Protein AF-A0A4R9QRH3-F1 (afdb_monomer_lite)

Structure (mmCIF, N/CA/C/O backbone):
data_AF-A0A4R9QRH3-F1
#
_entry.id   AF-A0A4R9QRH3-F1
#
loop_
_atom_site.group_PDB
_atom_site.id
_atom_site.type_symbol
_atom_site.label_atom_id
_atom_site.label_alt_id
_atom_site.label_comp_id
_atom_site.label_asym_id
_atom_site.label_entity_id
_atom_site.label_seq_id
_atom_site.pdbx_PDB_ins_code
_atom_site.Cartn_x
_atom_site.Cartn_y
_atom_site.Cartn_z
_atom_site.occupancy
_atom_site.B_iso_or_equiv
_atom_site.auth_seq_id
_atom_site.auth_comp_id
_atom_site.auth_asym_id
_atom_site.auth_atom_id
_atom_site.pdbx_PDB_model_num
ATOM 1 N N . MET A 1 1 ? 7.531 0.075 64.855 1.00 50.12 1 MET A N 1
ATOM 2 C CA . MET A 1 1 ? 7.982 0.872 63.691 1.00 50.12 1 MET A CA 1
ATOM 3 C C . MET A 1 1 ? 7.701 0.075 62.422 1.00 50.12 1 MET A C 1
ATOM 5 O O . MET A 1 1 ? 8.121 -1.079 62.385 1.00 50.12 1 MET A O 1
ATOM 9 N N . PRO A 1 2 ? 6.970 0.600 61.423 1.00 46.97 2 PRO A N 1
ATOM 10 C CA . PRO A 1 2 ? 6.765 -0.118 60.167 1.00 46.97 2 PRO A CA 1
ATOM 11 C C . PRO A 1 2 ? 8.044 -0.066 59.316 1.00 46.97 2 PRO A C 1
ATOM 13 O O . PRO A 1 2 ? 8.716 0.963 59.251 1.00 46.97 2 PRO A O 1
ATOM 16 N N . LYS A 1 3 ? 8.410 -1.193 58.694 1.00 43.91 3 LYS A N 1
ATOM 17 C CA . LYS A 1 3 ? 9.574 -1.287 57.798 1.00 43.91 3 LYS A CA 1
ATOM 18 C C . LYS A 1 3 ? 9.262 -0.594 56.461 1.00 43.91 3 LYS A C 1
ATOM 20 O O . LYS A 1 3 ? 8.144 -0.748 55.970 1.00 43.91 3 LYS A O 1
ATOM 25 N N . PRO A 1 4 ? 10.216 0.122 55.841 1.00 54.91 4 PRO A N 1
ATOM 26 C CA . PRO A 1 4 ? 9.979 0.769 54.557 1.00 54.91 4 PRO A CA 1
ATOM 27 C C . PRO A 1 4 ? 9.836 -0.271 53.437 1.00 54.91 4 PRO A C 1
ATOM 29 O O . PRO A 1 4 ? 10.670 -1.167 53.286 1.00 54.91 4 PRO A O 1
ATOM 32 N N . VAL A 1 5 ? 8.778 -0.131 52.638 1.00 58.53 5 VAL A N 1
ATOM 33 C CA . VAL A 1 5 ? 8.557 -0.903 51.409 1.00 58.53 5 VAL A CA 1
ATOM 34 C C . VAL A 1 5 ? 9.494 -0.355 50.333 1.00 58.53 5 VAL A C 1
ATOM 36 O O . VAL A 1 5 ? 9.364 0.793 49.913 1.00 58.53 5 VAL A O 1
ATOM 39 N N . ARG A 1 6 ? 10.461 -1.164 49.885 1.00 52.56 6 ARG A N 1
ATOM 40 C CA . ARG A 1 6 ? 11.294 -0.828 48.723 1.00 52.56 6 ARG A CA 1
ATOM 41 C C . ARG A 1 6 ? 10.446 -0.946 47.457 1.00 52.56 6 ARG A C 1
ATOM 43 O O . ARG A 1 6 ? 10.102 -2.051 47.047 1.00 52.56 6 ARG A O 1
ATOM 50 N N . LEU A 1 7 ? 10.144 0.186 46.825 1.00 57.38 7 LEU A N 1
ATOM 51 C CA . LEU A 1 7 ? 9.650 0.217 45.451 1.00 57.38 7 LEU A CA 1
ATOM 52 C C . LEU A 1 7 ? 10.768 -0.287 44.527 1.00 57.38 7 LEU A C 1
ATOM 54 O O . LEU A 1 7 ? 11.769 0.395 44.318 1.00 57.38 7 LEU A O 1
ATOM 58 N N . LEU A 1 8 ? 10.607 -1.501 44.000 1.00 51.91 8 LEU A N 1
ATOM 59 C CA . LEU A 1 8 ? 11.412 -2.028 42.899 1.00 51.91 8 LEU A CA 1
ATOM 60 C C . LEU A 1 8 ? 11.042 -1.259 41.626 1.00 51.91 8 LEU A C 1
ATOM 62 O O . LEU A 1 8 ? 10.160 -1.664 40.869 1.00 51.91 8 LEU A O 1
ATOM 66 N N . THR A 1 9 ? 11.705 -0.133 41.381 1.00 57.12 9 THR A N 1
ATOM 67 C CA . THR A 1 9 ? 11.680 0.503 40.066 1.00 57.12 9 THR A CA 1
ATOM 68 C C . THR A 1 9 ? 12.477 -0.383 39.113 1.00 57.12 9 THR A C 1
ATOM 70 O O . THR A 1 9 ? 13.706 -0.429 39.150 1.00 57.12 9 THR A O 1
ATOM 73 N N . LYS A 1 10 ? 11.779 -1.146 38.261 1.00 54.41 10 LYS A N 1
ATOM 74 C CA . LYS A 1 10 ? 12.435 -1.797 37.120 1.00 54.41 10 LYS A CA 1
ATOM 75 C C . LYS A 1 10 ? 13.156 -0.702 36.321 1.00 54.41 10 LYS A C 1
ATOM 77 O O . LYS A 1 10 ? 12.537 0.334 36.058 1.00 54.41 10 LYS A O 1
ATOM 82 N N . PRO A 1 11 ? 14.435 -0.882 35.948 1.00 50.47 11 PRO A N 1
ATOM 83 C CA . PRO A 1 11 ? 15.111 0.090 35.107 1.00 50.47 11 PRO A CA 1
ATOM 84 C C . PRO A 1 11 ? 14.316 0.234 33.808 1.00 50.47 11 PRO A C 1
ATOM 86 O O . PRO A 1 11 ? 13.953 -0.761 33.178 1.00 50.47 11 PRO A O 1
ATOM 89 N N . ARG A 1 12 ? 14.007 1.481 33.439 1.00 52.88 12 ARG A N 1
ATOM 90 C CA . ARG A 1 12 ? 13.406 1.826 32.148 1.00 52.88 12 ARG A CA 1
ATOM 91 C C . ARG A 1 12 ? 14.270 1.172 31.071 1.00 52.88 12 ARG A C 1
ATOM 93 O O . ARG A 1 12 ? 15.472 1.438 31.033 1.00 52.88 12 ARG A O 1
ATOM 100 N N . ALA A 1 13 ? 13.682 0.286 30.265 1.00 53.78 13 ALA A N 1
ATOM 101 C CA . ALA A 1 13 ? 14.383 -0.326 29.142 1.00 53.78 13 ALA A CA 1
ATOM 102 C C . ALA A 1 13 ? 15.072 0.795 28.351 1.00 53.78 13 ALA A C 1
ATOM 104 O O . ALA A 1 13 ? 14.444 1.818 28.056 1.00 53.78 13 ALA A O 1
ATOM 105 N N . LYS A 1 14 ? 16.383 0.657 28.119 1.00 51.44 14 LYS A N 1
ATOM 106 C CA . LYS A 1 14 ? 17.139 1.638 27.338 1.00 51.44 14 LYS A CA 1
ATOM 107 C C . LYS A 1 14 ? 16.457 1.740 25.977 1.00 51.44 14 LYS A C 1
ATOM 109 O O . LYS A 1 14 ? 16.178 0.709 25.374 1.00 51.44 14 LYS A O 1
ATOM 114 N N . ALA A 1 15 ? 16.156 2.961 25.537 1.00 55.50 15 ALA A N 1
ATOM 115 C CA . ALA A 1 15 ? 15.674 3.185 24.183 1.00 55.50 15 ALA A CA 1
ATOM 116 C C . ALA A 1 15 ? 16.705 2.574 23.229 1.00 55.50 15 ALA A C 1
ATOM 118 O O . ALA A 1 15 ? 17.876 2.960 23.276 1.00 55.50 15 ALA A O 1
ATOM 119 N N . GLU A 1 16 ? 16.295 1.569 22.458 1.00 61.12 16 GLU A N 1
ATOM 120 C CA . GLU A 1 16 ? 17.146 0.982 21.431 1.00 61.12 16 GLU A CA 1
ATOM 121 C C . GLU A 1 16 ? 17.597 2.112 20.507 1.00 61.12 16 GLU A C 1
A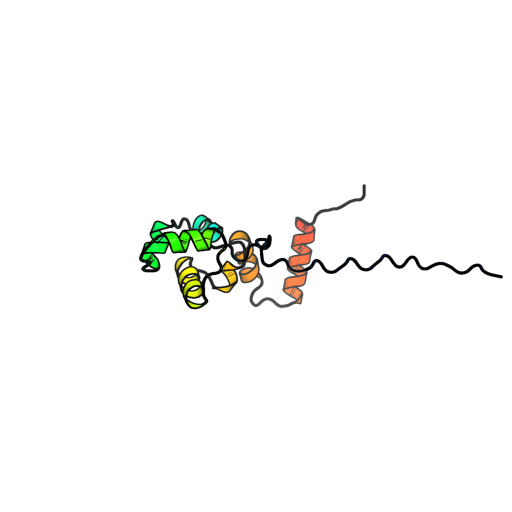TOM 123 O O . GLU A 1 16 ? 16.788 2.882 19.985 1.00 61.12 16 GLU A O 1
ATOM 128 N N . THR A 1 17 ? 18.909 2.284 20.385 1.00 63.72 17 THR A N 1
ATOM 129 C CA . THR A 1 17 ? 19.492 3.269 19.482 1.00 63.72 17 THR A CA 1
ATOM 130 C C . THR A 1 17 ? 19.141 2.859 18.059 1.00 63.72 17 THR A C 1
ATOM 132 O O . THR A 1 17 ? 19.501 1.760 17.644 1.00 63.72 17 THR A O 1
ATOM 135 N N . PHE A 1 18 ? 18.428 3.723 17.333 1.00 61.78 18 PHE A N 1
ATOM 136 C CA . PHE A 1 18 ? 18.123 3.538 15.915 1.00 61.78 18 PHE A CA 1
ATOM 137 C C . PHE A 1 18 ? 19.429 3.315 15.141 1.00 61.78 18 PHE A C 1
ATOM 139 O O . PHE A 1 18 ? 20.246 4.229 15.035 1.00 61.78 18 PHE A O 1
ATOM 146 N N . ASP A 1 19 ? 19.635 2.091 14.655 1.00 70.44 19 ASP A N 1
ATOM 147 C CA . ASP A 1 19 ? 20.765 1.718 13.808 1.00 70.44 19 ASP A CA 1
ATOM 148 C C . ASP A 1 19 ? 20.355 1.898 12.337 1.00 70.44 19 ASP A C 1
ATOM 150 O O . ASP A 1 19 ? 19.588 1.083 11.818 1.00 70.44 19 ASP A O 1
ATOM 154 N N . PRO A 1 20 ? 20.841 2.944 11.645 1.00 57.12 20 PRO A N 1
ATOM 155 C CA . PRO A 1 20 ? 20.479 3.210 10.256 1.00 57.12 20 PRO A CA 1
ATOM 156 C C . PRO A 1 20 ? 21.042 2.170 9.272 1.00 57.12 20 PRO A C 1
ATOM 158 O O . PRO A 1 20 ? 20.680 2.200 8.098 1.00 57.12 20 PRO A O 1
ATOM 161 N N . SER A 1 21 ? 21.934 1.274 9.715 1.00 59.97 21 SER A N 1
ATOM 162 C CA . SER A 1 21 ? 22.505 0.206 8.887 1.00 59.97 21 SER A CA 1
ATOM 163 C C . SER A 1 21 ? 21.684 -1.087 8.912 1.00 59.97 21 SER A C 1
ATOM 165 O O . SER A 1 21 ? 21.803 -1.907 7.997 1.00 59.97 21 SER A O 1
ATOM 167 N N . LYS A 1 22 ? 20.807 -1.259 9.912 1.00 55.31 22 LYS A N 1
ATOM 168 C CA . LYS A 1 22 ? 19.878 -2.389 9.985 1.00 55.31 22 LYS A CA 1
ATOM 169 C C . LYS A 1 22 ? 18.649 -2.077 9.116 1.00 55.31 22 LYS A C 1
ATOM 171 O O . LYS A 1 22 ? 17.994 -1.061 9.356 1.00 55.31 22 LYS A O 1
ATOM 176 N N . PRO A 1 23 ? 18.290 -2.921 8.127 1.00 53.72 23 PRO A N 1
ATOM 177 C CA . PRO A 1 23 ? 17.036 -2.758 7.396 1.00 53.72 23 PRO A CA 1
ATOM 178 C C . PRO A 1 23 ? 15.884 -2.711 8.398 1.00 53.72 23 PRO A C 1
ATOM 180 O O . PRO A 1 23 ? 15.836 -3.546 9.306 1.00 53.72 23 PRO A O 1
ATOM 183 N N . SER A 1 24 ? 14.969 -1.746 8.271 1.00 53.94 24 SER A N 1
ATOM 184 C CA . SER A 1 24 ? 13.814 -1.724 9.162 1.00 53.94 24 SER A CA 1
ATOM 185 C C . SER A 1 24 ? 13.030 -3.016 8.958 1.00 53.94 24 SER A C 1
ATOM 187 O O . SER A 1 24 ? 12.551 -3.284 7.859 1.00 53.94 24 SER A O 1
ATOM 189 N N . GLU A 1 25 ? 12.864 -3.806 10.019 1.00 60.94 25 GLU A N 1
ATOM 190 C CA . GLU A 1 25 ? 11.975 -4.981 10.004 1.00 60.94 25 GLU A CA 1
ATOM 191 C C . GLU A 1 25 ? 10.524 -4.578 9.674 1.00 60.94 25 GLU A C 1
ATOM 193 O O . GLU A 1 25 ? 9.709 -5.395 9.254 1.00 60.94 25 GLU A O 1
ATOM 198 N N . LEU A 1 26 ? 10.214 -3.284 9.815 1.00 64.38 26 LEU A N 1
ATOM 199 C CA . LEU A 1 26 ? 8.987 -2.661 9.350 1.00 64.38 26 LEU A CA 1
ATOM 200 C C . LEU A 1 26 ? 8.963 -2.603 7.821 1.00 64.38 26 LEU A C 1
ATOM 202 O O . LEU A 1 26 ? 9.687 -1.832 7.189 1.00 64.38 26 LEU A O 1
ATOM 206 N N . LYS A 1 27 ? 8.075 -3.403 7.233 1.00 73.06 27 LYS A N 1
ATOM 207 C CA . LYS A 1 27 ? 7.758 -3.346 5.811 1.00 73.06 27 LYS A CA 1
ATOM 208 C C . LYS A 1 27 ? 7.106 -1.997 5.486 1.00 73.06 27 LYS A C 1
ATOM 210 O O . LYS A 1 27 ? 6.014 -1.699 5.958 1.00 73.06 27 LYS A O 1
ATOM 215 N N . ILE A 1 28 ? 7.801 -1.178 4.694 1.00 84.12 28 ILE A N 1
ATOM 216 C CA . ILE A 1 28 ? 7.400 0.212 4.408 1.00 84.12 28 ILE A CA 1
ATOM 217 C C . ILE A 1 28 ? 6.188 0.270 3.462 1.00 84.12 28 ILE A C 1
ATOM 219 O O . ILE A 1 28 ? 5.413 1.217 3.525 1.00 84.12 28 ILE A O 1
ATOM 223 N N . HIS A 1 29 ? 6.011 -0.728 2.593 1.00 93.12 29 HIS A N 1
ATOM 224 C CA . HIS A 1 29 ? 4.897 -0.820 1.647 1.00 93.12 29 HIS A CA 1
ATOM 225 C C . HIS A 1 29 ? 4.655 -2.276 1.205 1.00 93.12 29 HIS A C 1
ATOM 227 O O . HIS A 1 29 ? 5.533 -3.132 1.322 1.00 93.12 29 HIS A O 1
ATOM 233 N N . TYR A 1 30 ? 3.510 -2.533 0.577 1.00 95.56 30 TYR A N 1
ATOM 234 C CA . TYR A 1 30 ? 3.025 -3.848 0.142 1.00 95.56 30 TYR A CA 1
ATOM 235 C C . TYR A 1 30 ? 2.900 -3.965 -1.384 1.00 95.56 30 TYR A C 1
ATOM 237 O O . TYR A 1 30 ? 2.065 -4.704 -1.888 1.00 95.56 30 TYR A O 1
ATOM 245 N N . ILE A 1 31 ? 3.706 -3.214 -2.146 1.00 96.75 31 ILE A N 1
ATOM 246 C CA . ILE A 1 31 ? 3.654 -3.192 -3.622 1.00 96.75 31 ILE A CA 1
ATOM 247 C C . ILE A 1 31 ? 3.711 -4.604 -4.227 1.00 96.75 31 ILE A C 1
ATOM 249 O O . ILE A 1 31 ? 2.953 -4.887 -5.146 1.00 96.75 31 ILE A O 1
ATOM 253 N N . GLY A 1 32 ? 4.561 -5.495 -3.701 1.00 96.38 32 GLY A N 1
ATOM 254 C CA . GLY A 1 32 ? 4.654 -6.876 -4.187 1.00 96.38 32 GLY A CA 1
ATOM 255 C C . GLY A 1 32 ? 3.365 -7.665 -3.979 1.00 96.38 32 GLY A C 1
ATOM 256 O O . GLY A 1 32 ? 2.856 -8.263 -4.919 1.00 96.38 32 GLY A O 1
ATOM 257 N N . GLU A 1 33 ? 2.788 -7.597 -2.782 1.00 96.81 33 GLU A N 1
ATOM 258 C CA . GLU A 1 33 ? 1.509 -8.242 -2.485 1.00 96.81 33 GLU A CA 1
ATOM 259 C C . GLU A 1 33 ? 0.358 -7.641 -3.282 1.00 96.81 33 GLU A C 1
ATOM 261 O O . GLU A 1 33 ? -0.534 -8.362 -3.711 1.00 96.81 33 GLU A O 1
ATOM 266 N N . TRP A 1 34 ? 0.372 -6.330 -3.522 1.00 97.31 34 TRP A N 1
ATOM 267 C CA . TRP A 1 34 ? -0.604 -5.694 -4.400 1.00 97.31 34 TRP A CA 1
ATOM 268 C C . TRP A 1 34 ? -0.467 -6.166 -5.847 1.00 97.31 34 TRP A C 1
ATOM 270 O O . TRP A 1 34 ? -1.481 -6.412 -6.491 1.00 97.31 34 TRP A O 1
ATOM 280 N N . MET A 1 35 ? 0.756 -6.316 -6.359 1.00 97.75 35 MET A N 1
ATOM 281 C CA . MET A 1 35 ? 0.983 -6.876 -7.692 1.00 97.75 35 MET A CA 1
ATOM 282 C C . MET A 1 35 ? 0.454 -8.306 -7.788 1.00 97.75 35 MET A C 1
ATOM 284 O O . MET A 1 35 ? -0.277 -8.611 -8.723 1.00 97.75 35 MET A O 1
ATOM 288 N N . GLU A 1 36 ? 0.748 -9.151 -6.799 1.00 97.06 36 GLU A N 1
ATOM 289 C CA . GLU A 1 36 ? 0.226 -10.518 -6.726 1.00 97.06 36 GLU A CA 1
ATOM 290 C C . GLU A 1 36 ? -1.309 -10.536 -6.658 1.00 97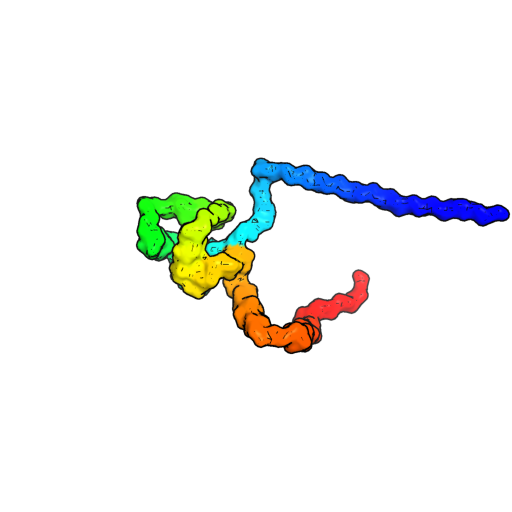.06 36 GLU A C 1
ATOM 292 O O . GLU A 1 36 ? -1.959 -11.206 -7.454 1.00 97.06 36 GLU A O 1
ATOM 297 N N . HIS A 1 37 ? -1.901 -9.723 -5.780 1.00 96.31 37 HIS A N 1
ATOM 298 C CA . HIS A 1 37 ? -3.351 -9.617 -5.608 1.00 96.31 37 HIS A CA 1
ATOM 299 C C . HIS A 1 37 ? -4.085 -9.115 -6.862 1.00 96.31 37 HIS A C 1
ATOM 301 O O . HIS A 1 37 ? -5.272 -9.385 -7.039 1.00 96.31 37 HIS A O 1
ATOM 307 N N . ARG A 1 38 ? -3.396 -8.356 -7.719 1.00 96.25 38 ARG A N 1
ATOM 308 C CA . ARG A 1 38 ? -3.920 -7.822 -8.984 1.00 96.25 38 ARG A CA 1
ATOM 309 C C . ARG A 1 38 ? -3.467 -8.616 -10.208 1.00 96.25 38 ARG A C 1
ATOM 311 O O . ARG A 1 38 ? -3.718 -8.167 -11.324 1.00 96.25 38 ARG A O 1
ATOM 318 N N . GLU A 1 39 ? -2.781 -9.740 -10.002 1.00 97.25 39 GLU A N 1
ATOM 319 C CA . GLU A 1 39 ? -2.221 -10.583 -11.063 1.00 97.25 39 GLU A CA 1
ATOM 320 C C . GLU A 1 39 ? -1.337 -9.791 -12.049 1.00 97.25 39 GLU A C 1
ATOM 322 O O . GLU A 1 39 ? -1.311 -10.049 -13.251 1.00 97.25 39 GLU A O 1
ATOM 327 N N . LYS A 1 40 ? -0.607 -8.790 -11.540 1.00 97.38 40 LYS A N 1
ATOM 328 C CA . LYS A 1 40 ? 0.302 -7.942 -12.318 1.00 97.38 40 LYS A CA 1
ATOM 329 C C . LYS A 1 40 ? 1.732 -8.454 -12.219 1.00 97.38 40 LYS A C 1
ATOM 331 O O . LYS A 1 40 ? 2.245 -8.726 -11.135 1.00 97.38 40 LYS A O 1
ATOM 336 N N . SER A 1 41 ? 2.419 -8.506 -13.351 1.00 97.81 41 SER A N 1
ATOM 337 C CA . SER A 1 41 ? 3.828 -8.878 -13.436 1.00 97.81 41 SER A CA 1
ATOM 338 C C . SER A 1 41 ? 4.761 -7.661 -13.390 1.00 97.81 41 SER A C 1
ATOM 340 O O . SER A 1 41 ? 4.361 -6.515 -13.603 1.00 97.81 41 SER A O 1
ATOM 342 N N . VAL A 1 42 ? 6.057 -7.906 -13.151 1.00 97.50 42 VAL A N 1
ATOM 343 C CA . VAL A 1 42 ? 7.108 -6.872 -13.263 1.00 97.50 42 VAL A CA 1
ATOM 344 C C . VAL A 1 42 ? 7.133 -6.264 -14.663 1.00 97.50 42 VAL A C 1
ATOM 346 O O . VAL A 1 42 ? 7.343 -5.062 -14.795 1.00 97.50 42 VAL A O 1
ATOM 349 N N . LYS A 1 43 ? 6.895 -7.079 -15.697 1.00 97.44 43 LYS A N 1
ATOM 350 C CA . LYS A 1 43 ? 6.832 -6.617 -17.084 1.00 97.44 43 LYS A CA 1
ATOM 351 C C . LYS A 1 43 ? 5.699 -5.605 -17.265 1.00 97.44 43 LYS A C 1
ATOM 353 O O . LYS A 1 43 ? 5.956 -4.522 -17.777 1.00 97.44 43 LYS A O 1
ATOM 358 N N . ASP A 1 44 ? 4.505 -5.917 -16.760 1.00 98.00 44 ASP A N 1
ATOM 359 C CA . ASP A 1 44 ? 3.343 -5.025 -16.860 1.00 98.00 44 ASP A CA 1
ATOM 360 C C . ASP A 1 44 ? 3.613 -3.678 -16.183 1.00 98.00 44 ASP A C 1
ATOM 362 O O . ASP A 1 44 ? 3.274 -2.629 -16.721 1.00 98.00 44 ASP A O 1
ATOM 366 N N . MET A 1 45 ? 4.269 -3.693 -15.016 1.00 97.88 45 MET A N 1
ATOM 367 C CA . MET A 1 45 ? 4.618 -2.462 -14.304 1.00 97.88 45 MET A CA 1
ATOM 368 C C . MET A 1 45 ? 5.679 -1.646 -15.052 1.00 97.88 45 MET A C 1
ATOM 370 O O . MET A 1 45 ? 5.574 -0.425 -15.106 1.00 97.88 45 MET A O 1
ATOM 374 N N . VAL A 1 46 ? 6.694 -2.294 -15.631 1.00 97.56 46 VAL A N 1
ATO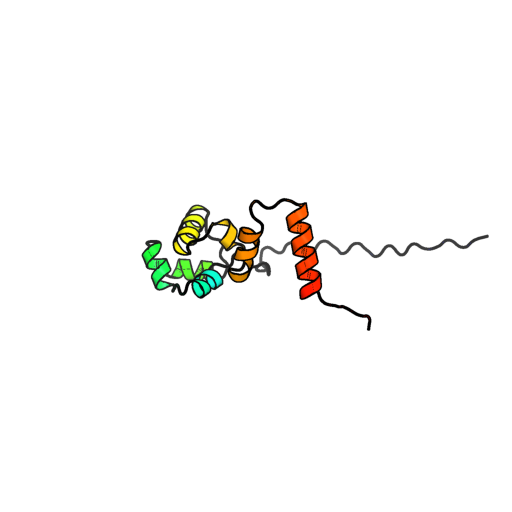M 375 C CA . VAL A 1 46 ? 7.721 -1.613 -16.436 1.00 97.56 46 VAL A CA 1
ATOM 376 C C . VAL A 1 46 ? 7.097 -0.929 -17.650 1.00 97.56 46 VAL A C 1
ATOM 378 O O . VAL A 1 46 ? 7.405 0.233 -17.900 1.00 97.56 46 VAL A O 1
ATOM 381 N N . GLU A 1 47 ? 6.204 -1.622 -18.358 1.00 97.31 47 GLU A N 1
ATOM 382 C CA . GLU A 1 47 ? 5.506 -1.088 -19.531 1.00 97.31 47 GLU A CA 1
ATOM 383 C C . GLU A 1 47 ? 4.549 0.051 -19.150 1.00 97.31 47 GLU A C 1
ATOM 385 O O . GLU A 1 47 ? 4.603 1.127 -19.740 1.00 97.31 47 GLU A O 1
ATOM 390 N N . ALA A 1 48 ? 3.721 -0.132 -18.117 1.00 96.88 48 ALA A N 1
ATOM 391 C CA . ALA A 1 48 ? 2.750 0.876 -17.690 1.00 96.88 48 ALA A CA 1
ATOM 392 C C . ALA A 1 48 ? 3.399 2.149 -17.122 1.00 96.88 48 ALA A C 1
ATOM 394 O O . ALA A 1 48 ? 2.846 3.244 -17.238 1.00 96.88 48 ALA A O 1
ATOM 395 N N . LEU A 1 49 ? 4.564 2.015 -16.483 1.00 96.12 49 LEU A N 1
ATOM 396 C CA . LEU A 1 49 ? 5.302 3.129 -15.892 1.00 96.12 49 LEU A CA 1
ATOM 397 C C . LEU A 1 49 ? 6.399 3.683 -16.809 1.00 96.12 49 LEU A C 1
ATOM 399 O O . LEU A 1 49 ? 7.152 4.554 -16.365 1.00 96.12 49 LEU A O 1
ATOM 403 N N . ASP A 1 50 ? 6.481 3.228 -18.060 1.00 95.94 50 ASP A N 1
ATOM 404 C CA . ASP A 1 50 ? 7.488 3.664 -19.036 1.00 95.94 50 ASP A CA 1
ATOM 405 C C . ASP A 1 50 ? 8.915 3.662 -18.442 1.00 95.94 50 ASP A C 1
ATOM 407 O O . ASP A 1 50 ? 9.664 4.639 -18.497 1.00 95.94 50 ASP A O 1
ATOM 411 N N . LEU A 1 51 ? 9.268 2.575 -17.744 1.00 94.38 51 LEU A N 1
ATOM 412 C CA . LEU A 1 51 ? 10.567 2.453 -17.083 1.00 94.38 51 LEU A CA 1
ATOM 413 C C . LEU A 1 51 ? 11.604 1.900 -18.055 1.00 94.38 51 LEU A C 1
ATOM 415 O O . LEU A 1 51 ? 11.400 0.868 -18.686 1.00 94.38 51 LEU A O 1
ATOM 419 N N . SER A 1 52 ? 12.789 2.510 -18.088 1.00 91.31 52 SER A N 1
ATOM 420 C CA . SER A 1 52 ? 13.860 2.054 -18.982 1.00 91.31 52 SER A CA 1
ATOM 421 C C . SER A 1 52 ? 14.403 0.661 -18.626 1.00 91.31 52 SER A C 1
ATOM 423 O O . SER A 1 52 ? 14.956 -0.015 -19.488 1.00 91.31 52 SER A O 1
ATOM 425 N N . THR A 1 53 ? 14.299 0.227 -17.359 1.00 91.31 53 THR A N 1
ATOM 426 C CA . THR A 1 53 ? 14.759 -1.103 -16.910 1.00 91.31 53 THR A CA 1
ATOM 427 C C . THR A 1 53 ? 13.905 -1.663 -15.760 1.00 91.31 53 THR A C 1
ATOM 429 O O . THR A 1 53 ? 13.412 -0.892 -14.931 1.00 91.31 53 THR A O 1
ATOM 432 N N . PRO A 1 54 ? 13.806 -3.002 -15.612 1.00 95.25 54 PRO A N 1
ATOM 433 C CA . PRO A 1 54 ? 13.097 -3.638 -14.494 1.00 95.25 54 PRO A CA 1
ATOM 434 C C . PRO A 1 54 ? 13.820 -3.495 -13.147 1.00 95.25 54 PRO A C 1
ATOM 436 O O . PRO A 1 54 ? 13.241 -3.770 -12.096 1.00 95.25 54 PRO A O 1
ATOM 439 N N . SER A 1 55 ? 15.083 -3.054 -13.150 1.00 95.56 55 SER A N 1
ATOM 440 C CA . SER A 1 55 ? 15.906 -2.894 -11.948 1.00 95.56 55 SER A CA 1
ATOM 441 C C . SER A 1 55 ? 15.239 -2.009 -10.897 1.00 95.56 55 SER A C 1
ATOM 443 O O . SER A 1 55 ? 15.335 -2.301 -9.707 1.00 95.56 55 SER A O 1
ATOM 445 N N . GLN A 1 56 ? 14.534 -0.957 -11.325 1.00 95.12 56 GLN A N 1
ATOM 446 C CA . GLN A 1 56 ? 13.818 -0.072 -10.411 1.00 95.12 56 GLN A CA 1
ATOM 447 C C . GLN A 1 56 ? 12.665 -0.796 -9.702 1.00 95.12 56 GLN A C 1
ATOM 449 O O . GLN A 1 56 ? 12.562 -0.718 -8.479 1.00 95.12 56 GLN A O 1
ATOM 454 N N . VAL A 1 57 ? 11.868 -1.574 -10.441 1.00 95.81 57 VAL A N 1
ATOM 455 C CA . VAL A 1 57 ? 10.767 -2.366 -9.872 1.00 95.81 57 VAL A CA 1
ATOM 456 C C . VAL A 1 57 ? 11.297 -3.366 -8.850 1.00 95.81 57 VAL A C 1
ATOM 458 O O . VAL A 1 57 ? 10.796 -3.431 -7.733 1.00 95.81 57 VAL A O 1
ATOM 461 N N . TYR A 1 58 ? 12.378 -4.084 -9.166 1.00 95.75 58 TYR A N 1
ATOM 462 C CA . TYR A 1 58 ? 12.983 -5.017 -8.212 1.00 95.75 58 TYR A CA 1
ATOM 463 C C . TYR A 1 58 ? 13.516 -4.339 -6.946 1.00 95.75 58 TYR A C 1
ATOM 465 O O . TYR A 1 58 ? 13.488 -4.956 -5.881 1.00 95.75 58 TYR A O 1
ATOM 473 N N . ARG A 1 59 ? 13.998 -3.090 -7.023 1.00 93.12 59 ARG A N 1
ATOM 474 C CA . ARG A 1 59 ? 14.380 -2.342 -5.817 1.00 93.12 59 ARG A CA 1
ATOM 475 C C . ARG A 1 59 ? 13.166 -2.026 -4.952 1.00 93.12 59 ARG A C 1
ATOM 477 O O . ARG A 1 59 ? 13.239 -2.243 -3.743 1.00 93.12 59 ARG A O 1
ATOM 484 N N . TRP A 1 60 ? 12.056 -1.592 -5.552 1.00 94.50 60 TRP A N 1
ATOM 485 C CA . TRP A 1 60 ? 10.806 -1.393 -4.816 1.00 94.50 60 TRP A CA 1
ATOM 486 C C . TRP A 1 60 ? 10.339 -2.697 -4.177 1.00 94.50 60 TRP A C 1
ATOM 488 O O . TRP A 1 60 ? 10.112 -2.732 -2.979 1.00 94.50 60 TRP A O 1
ATOM 498 N N . LEU A 1 61 ? 10.315 -3.813 -4.909 1.00 93.12 61 LEU A N 1
ATOM 499 C CA . LEU A 1 61 ? 9.913 -5.114 -4.356 1.00 93.12 61 LEU A CA 1
ATOM 500 C C . LEU A 1 61 ? 10.805 -5.598 -3.198 1.00 93.12 61 LEU A C 1
ATOM 502 O O . LEU A 1 61 ? 10.341 -6.340 -2.337 1.00 93.12 61 LEU A O 1
ATOM 506 N N . LYS A 1 62 ? 12.060 -5.140 -3.130 1.00 91.06 62 LYS A N 1
ATOM 507 C CA . LYS A 1 62 ? 12.981 -5.384 -2.005 1.00 91.06 62 LYS A CA 1
ATOM 508 C C . LYS A 1 62 ? 12.797 -4.420 -0.824 1.00 91.06 62 LYS A C 1
ATOM 510 O O . LYS A 1 62 ? 13.534 -4.519 0.151 1.00 91.06 62 LYS A O 1
ATOM 515 N N . GLY A 1 63 ? 11.836 -3.501 -0.900 1.00 87.88 63 GLY A N 1
ATOM 516 C CA . GLY A 1 63 ? 11.496 -2.556 0.163 1.00 87.88 63 GLY A CA 1
ATOM 517 C C . GLY A 1 63 ? 12.079 -1.153 -0.007 1.00 87.88 63 GLY A C 1
ATOM 518 O O . GLY A 1 63 ? 11.982 -0.352 0.923 1.00 87.88 63 GLY A O 1
ATOM 519 N N . GLN A 1 64 ? 12.681 -0.817 -1.159 1.00 91.44 64 GLN A N 1
ATOM 520 C CA . GLN A 1 64 ? 13.025 0.579 -1.439 1.00 91.44 64 GLN A CA 1
ATOM 521 C C . GLN A 1 64 ? 11.734 1.396 -1.532 1.00 91.44 64 GLN A C 1
ATOM 523 O O . GLN A 1 64 ? 10.929 1.179 -2.433 1.00 91.44 64 GLN A O 1
ATOM 528 N N . LYS A 1 65 ? 11.579 2.391 -0.655 1.00 90.69 65 LYS A N 1
ATOM 529 C CA . LYS A 1 65 ? 10.457 3.328 -0.722 1.00 90.69 65 LYS A CA 1
ATOM 530 C C . LYS A 1 65 ? 10.479 4.097 -2.060 1.00 90.69 65 LYS A C 1
ATOM 532 O O . LYS A 1 65 ? 11.477 4.777 -2.313 1.00 90.69 65 LYS A O 1
ATOM 537 N N . PRO A 1 66 ? 9.415 4.035 -2.884 1.00 92.25 66 PRO A N 1
ATOM 538 C CA . PRO A 1 66 ? 9.292 4.886 -4.065 1.00 92.25 66 PRO A CA 1
ATOM 539 C C . PRO A 1 66 ? 9.187 6.365 -3.681 1.00 92.25 66 PRO A C 1
ATOM 541 O O . PRO A 1 66 ? 8.667 6.709 -2.613 1.00 92.25 66 PRO A O 1
ATOM 544 N N . HIS A 1 67 ? 9.645 7.249 -4.562 1.00 91.88 67 HIS A N 1
ATOM 545 C CA . HIS A 1 67 ? 9.384 8.682 -4.435 1.00 91.88 67 HIS A CA 1
ATOM 546 C C . HIS A 1 67 ? 7.892 8.990 -4.616 1.00 91.88 67 HIS A C 1
ATOM 548 O O . HIS A 1 67 ? 7.147 8.175 -5.151 1.00 91.88 67 HIS A O 1
ATOM 554 N N . ASN A 1 68 ? 7.445 10.171 -4.178 1.00 89.94 68 ASN A N 1
ATOM 555 C CA . ASN A 1 68 ? 6.020 10.528 -4.186 1.00 89.94 68 ASN A CA 1
ATOM 556 C C . ASN A 1 68 ? 5.382 10.382 -5.579 1.00 89.94 68 ASN A C 1
ATOM 558 O O . ASN A 1 68 ? 4.336 9.751 -5.693 1.00 89.94 68 ASN A O 1
ATOM 562 N N . ASP A 1 69 ? 6.033 10.878 -6.633 1.00 94.00 69 ASP A N 1
ATOM 563 C CA . ASP A 1 69 ? 5.505 10.779 -8.002 1.00 94.00 69 ASP A CA 1
ATOM 564 C C . ASP A 1 69 ? 5.436 9.325 -8.488 1.00 94.00 69 ASP A C 1
ATOM 566 O O . ASP A 1 69 ? 4.471 8.917 -9.131 1.00 94.00 69 ASP A O 1
ATOM 570 N N . GLU A 1 70 ? 6.431 8.507 -8.140 1.00 94.19 70 GLU A N 1
ATOM 571 C CA . GLU A 1 70 ? 6.437 7.074 -8.446 1.00 94.19 70 GLU A CA 1
ATOM 572 C C . GLU A 1 70 ? 5.313 6.358 -7.696 1.00 94.19 70 GLU A C 1
ATOM 574 O O . GLU A 1 70 ? 4.604 5.548 -8.283 1.00 94.19 70 GLU A O 1
ATOM 579 N N . LEU A 1 71 ? 5.106 6.695 -6.421 1.00 94.62 71 LEU A N 1
ATOM 580 C CA . LEU A 1 71 ? 4.065 6.119 -5.577 1.00 94.62 71 LEU A CA 1
ATOM 581 C C . LEU A 1 71 ? 2.669 6.380 -6.156 1.00 94.62 71 LEU A C 1
ATOM 583 O O . LEU A 1 71 ? 1.863 5.454 -6.211 1.00 94.62 71 LEU A O 1
ATOM 587 N N . LEU A 1 72 ? 2.402 7.600 -6.640 1.00 96.25 72 LEU A N 1
ATOM 588 C CA . LEU A 1 72 ? 1.144 7.944 -7.314 1.00 96.25 72 LEU A CA 1
ATOM 589 C C . LEU A 1 72 ? 0.922 7.084 -8.562 1.00 96.25 72 LEU A C 1
ATOM 591 O O . LEU A 1 72 ? -0.163 6.543 -8.767 1.00 96.25 72 LEU A O 1
ATOM 595 N N . ARG A 1 73 ? 1.960 6.924 -9.388 1.00 97.50 73 ARG A N 1
ATOM 596 C CA . ARG A 1 73 ? 1.865 6.142 -10.627 1.00 97.50 73 ARG A CA 1
ATOM 597 C C . ARG A 1 73 ? 1.710 4.644 -10.350 1.00 97.50 73 ARG A C 1
ATOM 599 O O . ARG A 1 73 ? 0.918 3.983 -11.014 1.00 97.50 73 ARG A O 1
ATOM 606 N N . ILE A 1 74 ? 2.420 4.117 -9.352 1.00 97.44 74 ILE A N 1
ATOM 607 C CA . ILE A 1 74 ? 2.297 2.725 -8.895 1.00 97.44 74 ILE A CA 1
ATOM 608 C C . ILE A 1 74 ? 0.886 2.467 -8.354 1.00 97.44 74 ILE A C 1
ATOM 610 O O . ILE A 1 74 ? 0.286 1.448 -8.685 1.00 97.44 74 ILE A O 1
ATOM 614 N N . ALA A 1 75 ? 0.338 3.389 -7.558 1.00 96.69 75 ALA A N 1
ATOM 615 C CA . ALA A 1 75 ? -1.015 3.280 -7.022 1.00 96.69 75 ALA A CA 1
ATOM 616 C C . ALA A 1 75 ? -2.067 3.267 -8.142 1.00 96.69 75 ALA A C 1
ATOM 618 O O . ALA A 1 75 ? -2.933 2.394 -8.158 1.00 96.69 75 ALA A O 1
ATOM 619 N N . ALA A 1 76 ? -1.923 4.160 -9.128 1.00 97.31 76 ALA A N 1
ATOM 620 C CA . ALA A 1 76 ? -2.776 4.183 -10.313 1.00 97.31 76 ALA A CA 1
ATOM 621 C C . ALA A 1 76 ? -2.702 2.865 -11.105 1.00 97.31 76 ALA A C 1
ATOM 623 O O . ALA A 1 76 ? -3.738 2.304 -11.451 1.00 97.31 76 ALA A O 1
ATOM 624 N N . PHE A 1 77 ? -1.496 2.333 -11.335 1.00 97.94 77 PHE A N 1
ATOM 625 C CA . PHE A 1 77 ? -1.296 1.042 -12.005 1.00 97.94 77 PHE A CA 1
ATOM 626 C C . PHE A 1 77 ? -1.942 -0.136 -11.254 1.00 97.94 77 PHE A C 1
ATOM 628 O O . PHE A 1 77 ? -2.470 -1.056 -11.876 1.00 97.94 77 PHE A O 1
ATOM 635 N N . LEU A 1 78 ? -1.907 -0.111 -9.920 1.00 97.25 78 LEU A N 1
ATOM 636 C CA . LEU A 1 78 ? -2.482 -1.147 -9.052 1.00 97.25 78 LEU A CA 1
ATOM 637 C C . LEU A 1 78 ? -3.967 -0.922 -8.724 1.00 97.25 78 LEU A C 1
ATOM 639 O O . LEU A 1 78 ? -4.548 -1.687 -7.943 1.00 97.25 78 LEU A O 1
ATOM 643 N N . GLU A 1 79 ? -4.578 0.105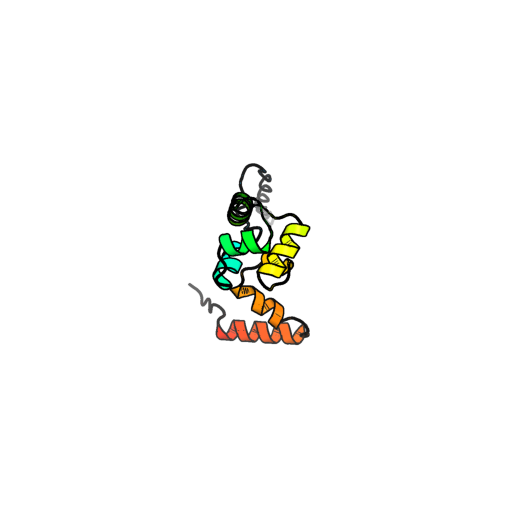 -9.320 1.00 95.44 79 GLU A N 1
ATOM 644 C CA . GLU A 1 79 ? -5.986 0.467 -9.141 1.00 95.44 79 GLU A CA 1
ATOM 645 C C . GLU A 1 79 ? -6.334 0.657 -7.653 1.00 95.44 79 GLU A C 1
ATOM 647 O O . GLU A 1 79 ? -7.262 0.053 -7.095 1.00 95.44 79 GLU A O 1
ATOM 652 N N . THR A 1 80 ? -5.517 1.461 -6.972 1.00 94.81 80 THR A N 1
ATOM 653 C CA . THR A 1 80 ? -5.649 1.746 -5.545 1.00 94.81 80 THR A CA 1
ATOM 654 C C . THR A 1 80 ? -5.189 3.162 -5.199 1.00 94.81 80 THR A C 1
ATOM 656 O O . THR A 1 80 ? -4.587 3.851 -6.015 1.00 94.81 80 THR A O 1
ATOM 659 N N . GLU A 1 81 ? -5.464 3.595 -3.969 1.00 92.69 81 GLU A N 1
ATOM 660 C CA . GLU A 1 81 ? -4.961 4.864 -3.441 1.00 92.69 81 GLU A CA 1
ATOM 661 C C . GLU A 1 81 ? -3.498 4.734 -2.969 1.00 92.69 81 GLU A C 1
ATOM 663 O O . GLU A 1 81 ? -3.097 3.659 -2.504 1.00 92.69 81 GLU A O 1
ATOM 668 N N . PRO A 1 82 ? -2.690 5.808 -3.017 1.00 93.38 82 PRO A N 1
ATOM 669 C CA . PRO A 1 82 ? -1.292 5.784 -2.576 1.00 93.38 82 PRO A CA 1
ATOM 670 C C . PRO A 1 82 ? -1.111 5.303 -1.132 1.00 93.38 82 PRO A C 1
ATOM 672 O O . PRO A 1 82 ? -0.195 4.535 -0.837 1.00 93.38 82 PRO A O 1
ATOM 675 N N . GLU A 1 83 ? -2.006 5.693 -0.223 1.00 91.81 83 GLU A N 1
ATOM 676 C CA . GLU A 1 83 ? -1.963 5.286 1.184 1.00 91.81 83 GLU A CA 1
ATOM 677 C C . GLU A 1 83 ? -2.278 3.797 1.369 1.00 91.81 83 GLU A C 1
ATOM 679 O O . GLU A 1 83 ? -1.844 3.180 2.344 1.00 91.81 83 GLU A O 1
ATOM 684 N N . SER A 1 84 ? -3.030 3.196 0.446 1.00 93.31 84 SER A N 1
ATOM 685 C CA . SER A 1 84 ? -3.335 1.764 0.475 1.00 93.31 84 SER A CA 1
ATOM 686 C C . SER A 1 84 ? -2.105 0.907 0.185 1.00 93.31 84 SER A C 1
ATOM 688 O O . SER A 1 84 ? -2.026 -0.207 0.695 1.00 93.31 84 SER A O 1
ATOM 690 N N . LEU A 1 85 ? -1.093 1.431 -0.520 1.00 94.31 85 LEU A N 1
ATOM 691 C CA . LEU A 1 85 ? 0.181 0.727 -0.723 1.00 94.31 85 LEU A CA 1
ATOM 692 C C . LEU A 1 85 ? 0.955 0.508 0.582 1.00 94.31 85 LEU A C 1
ATOM 694 O O . LEU A 1 85 ? 1.846 -0.335 0.625 1.00 94.31 85 LEU A O 1
ATOM 698 N N . LEU A 1 86 ? 0.624 1.231 1.655 1.00 91.88 86 LEU A N 1
ATOM 699 C CA . LEU A 1 86 ? 1.222 1.057 2.983 1.00 91.88 86 LEU A CA 1
ATOM 700 C C . LEU A 1 86 ? 0.527 -0.038 3.810 1.00 91.88 86 LEU A C 1
ATOM 702 O O . LEU A 1 86 ? 0.911 -0.288 4.951 1.00 91.88 86 LEU A O 1
ATOM 706 N N . ARG A 1 87 ? -0.497 -0.694 3.251 1.00 91.31 87 ARG A N 1
ATOM 707 C CA . ARG A 1 87 ? -1.256 -1.779 3.881 1.00 91.31 87 ARG A CA 1
ATOM 708 C C . ARG A 1 87 ? -1.317 -2.997 2.970 1.00 91.31 87 ARG A C 1
ATOM 710 O O . ARG A 1 87 ? -1.254 -2.874 1.747 1.00 91.31 87 ARG A O 1
ATOM 717 N N . HIS A 1 88 ? -1.464 -4.170 3.577 1.00 93.62 88 HIS A N 1
ATOM 718 C CA . HIS A 1 88 ? -1.663 -5.404 2.833 1.00 93.62 88 HIS A CA 1
ATOM 719 C C . HIS A 1 88 ? -2.987 -5.328 2.040 1.00 93.62 88 HIS A C 1
ATOM 721 O O . HIS A 1 88 ? -3.981 -4.829 2.578 1.00 93.62 88 HIS A O 1
ATOM 727 N N . PRO A 1 89 ? -3.056 -5.818 0.787 1.00 94.88 89 PRO A N 1
ATOM 728 C CA . PRO A 1 89 ? -4.270 -5.733 -0.035 1.00 94.88 89 PRO A CA 1
ATOM 729 C C . PRO A 1 89 ? -5.497 -6.382 0.620 1.00 94.88 89 PRO A C 1
ATOM 731 O O . PRO A 1 89 ? -6.598 -5.838 0.556 1.00 94.88 89 PRO A O 1
ATOM 734 N N . LEU A 1 90 ? -5.302 -7.500 1.329 1.00 91.62 90 LEU A N 1
ATOM 735 C CA . LEU A 1 90 ? -6.378 -8.172 2.072 1.00 91.62 90 LEU A CA 1
ATOM 736 C C . LEU A 1 90 ? -6.863 -7.405 3.310 1.00 91.62 90 LEU A C 1
ATOM 738 O O . LEU A 1 90 ? -7.877 -7.790 3.880 1.00 91.62 90 LEU A O 1
ATOM 742 N N . ASP A 1 91 ? -6.190 -6.325 3.704 1.00 90.94 91 ASP A N 1
ATOM 743 C CA . ASP A 1 91 ? -6.612 -5.465 4.813 1.00 90.94 91 ASP A CA 1
ATOM 744 C C . ASP A 1 91 ? -7.235 -4.152 4.319 1.00 90.94 91 ASP A C 1
ATOM 746 O O . ASP A 1 91 ? -7.965 -3.479 5.053 1.00 90.94 91 ASP A O 1
ATOM 750 N N . ASP A 1 92 ? -6.980 -3.766 3.065 1.00 89.56 92 ASP A N 1
ATOM 751 C CA . ASP A 1 92 ? -7.434 -2.489 2.510 1.00 89.56 92 ASP A CA 1
ATOM 752 C C . ASP A 1 92 ? -8.963 -2.380 2.465 1.00 89.56 92 ASP A C 1
ATOM 754 O O . ASP A 1 92 ? -9.527 -1.316 2.751 1.00 89.56 92 ASP A O 1
ATOM 758 N N . TRP A 1 93 ? -9.652 -3.498 2.204 1.00 86.88 93 TRP A N 1
ATOM 759 C CA . TRP A 1 93 ? -11.115 -3.539 2.201 1.00 86.88 93 TRP A CA 1
ATOM 760 C C . TRP A 1 93 ? -11.701 -3.067 3.534 1.00 86.88 93 TRP A C 1
ATOM 762 O O . TRP A 1 93 ? -12.727 -2.393 3.515 1.00 86.88 93 TRP A O 1
ATOM 772 N N . MET A 1 94 ? -11.046 -3.336 4.674 1.00 87.44 94 MET A N 1
ATOM 773 C CA . MET A 1 94 ? -11.520 -2.881 5.985 1.00 87.44 94 MET A CA 1
ATOM 774 C C . MET A 1 94 ? -11.527 -1.358 6.050 1.00 87.44 94 MET A C 1
ATOM 776 O O . MET A 1 94 ? -12.489 -0.750 6.509 1.00 87.44 94 MET A O 1
ATOM 780 N N . THR A 1 95 ? -10.486 -0.714 5.523 1.00 86.50 95 THR A N 1
ATOM 781 C CA . THR A 1 95 ? -10.415 0.751 5.490 1.00 86.50 95 THR A CA 1
ATOM 782 C C . THR A 1 95 ? -11.546 1.339 4.655 1.00 86.50 95 THR A C 1
ATOM 784 O O . THR A 1 95 ? -12.185 2.307 5.069 1.00 86.50 95 THR A O 1
ATOM 787 N N . ARG A 1 96 ? -11.815 0.747 3.485 1.00 85.50 96 ARG A N 1
ATOM 788 C CA . ARG A 1 96 ? -12.927 1.164 2.618 1.00 85.50 96 ARG A CA 1
ATOM 789 C C . ARG A 1 96 ? -14.273 0.903 3.289 1.00 85.50 96 ARG A C 1
ATOM 791 O O . ARG A 1 96 ? -15.151 1.758 3.245 1.00 85.50 96 ARG A O 1
ATOM 798 N N . PHE A 1 97 ? -14.405 -0.233 3.964 1.00 89.25 97 PHE A N 1
ATOM 799 C CA . PHE A 1 97 ? -15.594 -0.619 4.708 1.00 89.25 97 PHE A CA 1
ATOM 800 C C . PHE A 1 97 ? -15.880 0.340 5.867 1.00 89.25 97 PHE A C 1
ATOM 802 O O . PHE A 1 97 ? -17.020 0.722 6.068 1.00 89.25 97 PHE A O 1
ATOM 809 N N . PHE A 1 98 ? -14.883 0.822 6.604 1.00 91.25 98 PHE A N 1
ATOM 810 C CA . PHE A 1 98 ? -15.121 1.768 7.702 1.00 91.25 98 PHE A CA 1
ATOM 811 C C . PHE A 1 98 ? -15.260 3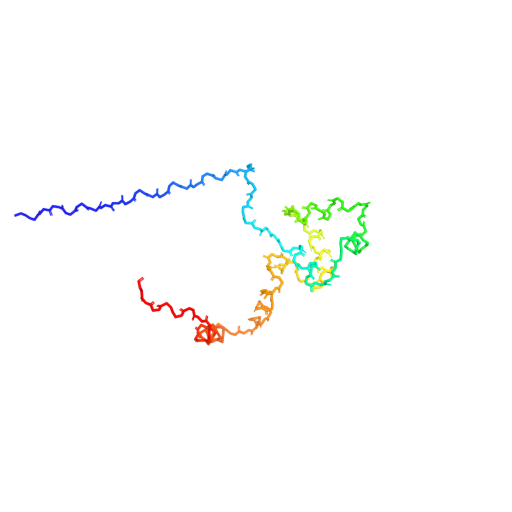.234 7.263 1.00 91.25 98 PHE A C 1
ATOM 813 O O . PHE A 1 98 ? -15.617 4.087 8.082 1.00 91.25 98 PHE A O 1
ATOM 820 N N . ARG A 1 99 ? -15.002 3.556 5.990 1.00 89.38 99 ARG A N 1
ATOM 821 C CA . ARG A 1 99 ? -15.097 4.925 5.465 1.00 89.38 99 ARG A CA 1
ATOM 822 C C . ARG A 1 99 ? -16.551 5.419 5.514 1.00 89.38 99 ARG A C 1
ATOM 824 O O . ARG A 1 99 ? -17.458 4.737 5.051 1.00 89.38 99 ARG A O 1
ATOM 831 N N . GLY A 1 100 ? -16.763 6.613 6.074 1.00 89.75 100 GLY A N 1
ATOM 832 C CA . GLY A 1 100 ? -18.077 7.271 6.147 1.00 89.75 100 GLY A CA 1
ATOM 833 C C . GLY A 1 100 ? -19.018 6.782 7.256 1.00 89.75 100 GLY A C 1
ATOM 834 O O . GLY A 1 100 ? -20.081 7.367 7.420 1.00 89.75 100 GLY A O 1
ATOM 835 N N . ARG A 1 101 ? -18.633 5.759 8.029 1.00 94.88 101 ARG A N 1
ATOM 836 C CA . ARG A 1 101 ? -19.396 5.277 9.194 1.00 94.88 101 ARG A CA 1
ATOM 837 C C . ARG A 1 101 ? -19.122 6.125 10.437 1.00 94.88 101 ARG A C 1
ATOM 839 O O . ARG A 1 101 ? -18.010 6.646 10.586 1.00 94.88 101 ARG A O 1
ATOM 846 N N . SER A 1 102 ? -20.102 6.233 11.334 1.00 96.00 102 SER A N 1
ATOM 847 C CA . SER A 1 102 ? -19.930 6.921 12.620 1.00 96.00 102 SER A CA 1
ATOM 848 C C . SER A 1 102 ? -18.990 6.148 13.552 1.00 96.00 102 SER A C 1
ATOM 850 O O . SER A 1 102 ? -18.707 4.964 13.352 1.00 96.00 102 SER A O 1
ATOM 852 N N . GLU A 1 103 ? -18.485 6.813 14.591 1.00 93.62 103 GLU A N 1
ATOM 853 C CA . GLU A 1 103 ? -17.645 6.155 15.598 1.00 93.62 103 GLU A CA 1
ATOM 854 C C . GLU A 1 103 ? -18.412 5.071 16.373 1.00 93.62 103 GLU A C 1
ATOM 856 O O . GLU A 1 103 ? -17.852 4.024 16.695 1.00 93.62 103 GLU A O 1
ATOM 861 N N . GLU A 1 104 ? -19.704 5.273 16.628 1.00 95.38 104 GLU A N 1
ATOM 862 C CA . GLU A 1 104 ? -20.587 4.294 17.269 1.00 95.38 104 GLU A CA 1
ATOM 863 C C . GLU A 1 104 ? -20.775 3.055 16.387 1.00 95.38 104 GLU A C 1
ATOM 865 O O . GLU A 1 104 ? -20.649 1.931 16.874 1.00 95.38 104 GLU A O 1
ATOM 870 N N . GLU A 1 105 ? -21.004 3.243 15.084 1.00 94.12 105 GLU A N 1
ATOM 871 C CA . GLU A 1 105 ? -21.119 2.138 14.125 1.00 94.12 105 GLU A CA 1
ATOM 872 C C . GLU A 1 105 ? -19.819 1.339 14.032 1.00 94.12 105 GLU A C 1
ATOM 874 O O . GLU A 1 105 ? -19.839 0.107 14.069 1.00 94.12 105 GLU A O 1
ATOM 879 N N . LYS A 1 106 ? -18.672 2.025 13.956 1.00 94.94 106 LYS A N 1
ATOM 880 C CA . LYS A 1 106 ? -17.356 1.371 13.956 1.00 94.94 106 LYS A CA 1
ATOM 881 C C . LYS A 1 106 ? -17.166 0.523 15.212 1.00 94.94 106 LYS A C 1
ATOM 883 O O . LYS A 1 106 ? -16.765 -0.633 15.094 1.00 94.94 106 LYS A O 1
ATOM 888 N N . LYS A 1 107 ? -17.486 1.057 16.398 1.00 94.06 107 LYS A N 1
ATOM 889 C CA . LYS A 1 107 ? -17.405 0.313 17.669 1.00 94.06 107 LYS A CA 1
ATOM 890 C C . LYS A 1 107 ? -18.305 -0.919 17.661 1.00 94.06 107 LYS A C 1
ATOM 892 O O . LYS A 1 107 ? -17.829 -2.005 17.978 1.00 94.06 107 LYS A O 1
ATOM 897 N N . ALA A 1 108 ? -19.558 -0.777 17.232 1.00 94.31 108 ALA A N 1
ATOM 898 C CA . ALA A 1 108 ? -20.502 -1.890 17.160 1.00 94.31 108 ALA A CA 1
ATOM 899 C C . ALA A 1 108 ? -20.013 -3.009 16.223 1.00 94.31 108 ALA A C 1
ATOM 901 O O . ALA A 1 108 ? -20.083 -4.190 16.566 1.00 94.31 108 ALA A O 1
ATOM 902 N N . ILE A 1 109 ? -19.459 -2.650 15.060 1.00 92.62 109 ILE A N 1
ATOM 903 C CA . ILE A 1 109 ? -18.867 -3.612 14.122 1.00 92.62 109 ILE A CA 1
ATOM 904 C C . ILE A 1 109 ? -17.667 -4.321 14.758 1.00 92.62 109 ILE A C 1
ATOM 906 O O . ILE A 1 109 ? -17.566 -5.544 14.665 1.00 92.62 109 ILE A O 1
ATOM 910 N N . VAL A 1 110 ? -16.767 -3.579 15.410 1.00 90.75 110 VAL A N 1
ATOM 911 C CA . VAL A 1 110 ? -15.594 -4.160 16.081 1.00 90.75 110 VAL A CA 1
ATOM 912 C C . VAL A 1 110 ? -16.026 -5.141 17.170 1.00 90.75 110 VAL A C 1
ATOM 914 O O . VAL A 1 110 ? -15.522 -6.261 17.205 1.00 90.75 110 VAL A O 1
ATOM 917 N N . GLU A 1 111 ? -16.993 -4.771 18.012 1.00 92.50 111 GLU A N 1
ATOM 918 C CA . GLU A 1 111 ? -17.543 -5.660 19.042 1.00 92.50 111 GLU A CA 1
ATOM 919 C C . GLU A 1 111 ? -18.160 -6.926 18.440 1.00 92.50 111 GLU A C 1
ATOM 921 O O . GLU A 1 111 ? -17.951 -8.027 18.950 1.00 92.50 111 GLU A O 1
ATOM 926 N N . MET A 1 112 ? -18.905 -6.793 17.340 1.00 92.38 112 MET A N 1
ATOM 927 C CA . MET A 1 112 ? -19.484 -7.932 16.631 1.00 92.38 112 MET A CA 1
ATOM 928 C C . MET A 1 112 ? -18.395 -8.866 16.088 1.00 92.38 112 MET A C 1
ATOM 930 O O . MET A 1 112 ? -18.464 -10.076 16.302 1.00 92.38 112 MET A O 1
ATOM 934 N N . MET A 1 113 ? -17.365 -8.325 15.433 1.00 89.06 113 MET A N 1
ATOM 935 C CA . MET A 1 113 ? -16.252 -9.120 14.902 1.00 89.06 113 MET A CA 1
ATOM 936 C C . MET A 1 113 ? -15.455 -9.803 16.020 1.00 89.06 113 MET A C 1
ATOM 938 O O . MET A 1 113 ? -15.080 -10.965 15.881 1.00 89.06 113 MET A O 1
ATOM 942 N N . GLN A 1 114 ? -15.245 -9.126 17.154 1.00 88.69 114 GLN A N 1
ATOM 943 C CA . GLN A 1 114 ? -14.606 -9.713 18.335 1.00 88.69 114 GLN A CA 1
ATOM 944 C C . GLN A 1 114 ? -15.444 -10.833 18.958 1.00 88.69 114 GLN A C 1
ATOM 946 O O . GLN A 1 114 ? -14.884 -11.810 19.440 1.00 88.69 114 GLN A O 1
ATOM 951 N N . LYS A 1 115 ? -16.775 -10.747 18.928 1.00 90.94 115 LYS A N 1
ATOM 952 C CA . LYS A 1 115 ? -17.634 -11.854 19.380 1.00 90.94 115 LYS A CA 1
ATOM 953 C C . LYS A 1 115 ? -17.588 -13.047 18.424 1.00 90.94 115 LYS A C 1
ATOM 955 O O . LYS A 1 115 ? -17.636 -14.182 18.880 1.00 90.94 115 LYS A O 1
ATOM 960 N N . ALA A 1 116 ? -17.499 -12.791 17.120 1.00 89.38 116 ALA A N 1
ATOM 961 C CA . ALA A 1 116 ? -17.507 -13.833 16.097 1.00 89.38 116 ALA A CA 1
ATOM 962 C C . ALA A 1 116 ? -16.156 -14.559 15.947 1.00 89.38 116 ALA A C 1
ATOM 964 O O . ALA A 1 116 ? -16.137 -15.772 15.753 1.00 89.38 116 ALA A O 1
ATOM 965 N N . TRP A 1 117 ? -15.034 -13.837 16.053 1.00 82.75 117 TRP A N 1
ATOM 966 C CA . TRP A 1 117 ? -13.684 -14.369 15.798 1.00 82.75 117 TRP A CA 1
ATOM 967 C C . TRP A 1 117 ? -12.627 -13.931 16.815 1.00 82.75 117 TRP A C 1
ATOM 969 O O . TRP A 1 117 ? -11.446 -14.250 16.659 1.00 82.75 117 TRP A O 1
ATOM 979 N N . GLY A 1 118 ? -13.003 -13.175 17.847 1.00 65.75 118 GLY A N 1
ATOM 980 C CA . GLY A 1 118 ? -12.072 -12.811 18.907 1.00 65.75 118 GLY A CA 1
ATOM 981 C C . GLY A 1 118 ? -11.561 -14.065 19.598 1.00 65.75 118 GLY A C 1
ATOM 982 O O . GLY A 1 118 ? -12.316 -14.994 19.881 1.00 65.75 118 GLY A O 1
ATOM 983 N N . ARG A 1 119 ? -10.254 -14.101 19.869 1.00 60.84 119 ARG A N 1
ATOM 984 C CA . ARG A 1 119 ? -9.660 -15.167 20.674 1.00 60.84 119 ARG A CA 1
ATOM 985 C C . ARG A 1 119 ? -10.383 -15.208 22.021 1.00 60.84 119 ARG A C 1
ATOM 987 O O . ARG A 1 119 ? -10.168 -14.330 22.855 1.00 60.84 119 ARG A O 1
ATOM 994 N N . THR A 1 120 ? -11.180 -16.244 22.264 1.00 54.06 120 THR A N 1
ATOM 995 C CA . THR A 1 120 ? -11.551 -16.645 23.621 1.00 54.06 120 THR A CA 1
ATOM 996 C C . THR A 1 120 ? -10.297 -17.196 24.290 1.00 54.06 120 THR A C 1
ATOM 998 O O . THR A 1 120 ? -10.052 -18.399 24.306 1.00 54.06 120 THR A O 1
ATOM 1001 N N . GLY A 1 121 ? -9.449 -16.306 24.799 1.00 47.16 121 GLY A N 1
ATOM 1002 C CA . GLY A 1 121 ? -8.453 -16.680 25.790 1.00 47.16 121 GLY A CA 1
ATOM 1003 C C . GLY A 1 121 ? -9.168 -16.960 27.106 1.00 47.16 121 GLY A C 1
ATOM 1004 O O . GLY A 1 121 ? -9.242 -16.082 27.958 1.00 47.16 121 GLY A O 1
ATO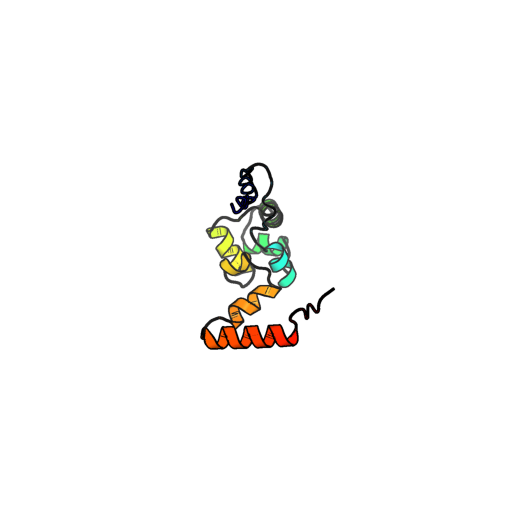M 1005 N N . THR A 1 122 ? -9.726 -18.158 27.268 1.00 46.16 122 THR A N 1
ATOM 1006 C CA . THR A 1 122 ? -9.885 -18.729 28.605 1.00 46.16 122 THR A CA 1
ATOM 1007 C C . THR A 1 122 ? -8.508 -19.145 29.104 1.00 46.16 122 THR A C 1
ATOM 1009 O O . THR A 1 122 ? -7.755 -19.802 28.390 1.00 46.16 122 THR A O 1
ATOM 1012 N N . SER A 1 123 ? -8.216 -18.703 30.320 1.00 41.16 123 SER A N 1
ATOM 1013 C CA . SER A 1 123 ? -7.128 -19.062 31.224 1.00 41.16 123 SER A CA 1
ATOM 1014 C C . SER A 1 123 ? -6.447 -20.421 31.000 1.00 41.16 123 SER A C 1
ATOM 1016 O O . SER A 1 123 ? -7.116 -21.442 30.847 1.00 41.16 123 SER A O 1
ATOM 1018 N N . GLY A 1 124 ? -5.118 -20.404 31.132 1.00 36.59 124 GLY A N 1
ATOM 1019 C CA . GLY A 1 124 ? -4.227 -21.544 31.350 1.00 36.59 124 GLY A CA 1
ATOM 1020 C C . GLY A 1 124 ? -2.856 -21.036 31.763 1.00 36.59 124 GLY A C 1
ATOM 1021 O O . GLY A 1 124 ? -2.175 -20.486 30.873 1.00 36.59 124 GLY A O 1
#

pLDDT: mean 83.06, std 17.78, range [36.59, 98.0]

Secondary structure (DSSP, 8-state):
-PPP-----PPPPPPPP--TTSPPSS----HHHHHHHTT--HHHHHHHTT-S-THHHHHHHTTPPPPHHHHHHHHHHTTS-GGGGGS-HHHHHHHHHHTT--HHHHHHHHHHHHHHHS------

Sequence (124 aa):
MPKPVRLLTKPRAKAETFDPSKPSELKIHYIGEWMEHREKSVKDMVEALDLSTPSQVYRWLKGQKPHNDELLRIAAFLETEPESLLRHPLDDWMTRFFRGRSEEEKKAIVEMMQKAWGRTGTSG

Radius of gyration: 22.64 Å; chains: 1; bounding box: 44×32×83 Å

Foldseek 3Di:
DDDDDDDPPDPDPPDPPDDPVDDPPQQQFQLVLLCVVQVHDLVNLCVQVVPPDSVVVVCVVVRDDDDPVSLCSSQVSSVHDSVCRRDRPVCVVVVVVCPPDDPVVVVVVVVVVCVVDNPPPDDD